Protein AF-A0A3C1DZ54-F1 (afdb_monomer_lite)

Foldseek 3Di:
DDDDQDFQLSLLVVLLVVVLVVDDDPLNVLSVVLSVLLLVLCLPPLLVQDDPVVVVVLVVQVVVPSRSSRRRRHHDLSSLQSLLVCLDPPNQDPPLVSNVSNLVSSVVSLVCCVVVVSDDCVVCVVSSVSNVVSSVVSVVVSVVVVVVVVVVD

Secondary structure (DSSP, 8-state):
-PPPPPBHHHHHHHHHHHHHHT--HHHHHHHHHHHHHHHHHHHHHGGGG--HHHHHHHHHHHHH--TTHHHHH-BHHHHHHHHHHHTSTTTS-SSHHHHHHHHHHHHHHHHHHHHTT-S-TTTTHHHHHHHHHHHHHHHHHHHHHHHHHHH--

Structure (mmCIF, N/CA/C/O backbone):
data_AF-A0A3C1DZ54-F1
#
_entry.id   AF-A0A3C1DZ54-F1
#
loop_
_atom_site.group_PDB
_atom_site.id
_atom_site.type_symbol
_atom_site.label_atom_id
_atom_site.label_alt_id
_atom_site.label_comp_id
_atom_site.label_asym_id
_atom_site.label_entity_id
_atom_site.label_seq_id
_atom_site.pdbx_PDB_ins_code
_atom_site.Cartn_x
_atom_site.Cartn_y
_atom_site.Cartn_z
_atom_site.occupancy
_atom_site.B_iso_or_equiv
_atom_site.auth_seq_id
_atom_site.auth_comp_id
_atom_site.auth_asym_id
_atom_site.auth_atom_id
_atom_site.pdbx_PDB_model_num
ATOM 1 N N . MET A 1 1 ? 19.238 -17.746 -15.118 1.00 36.00 1 MET A N 1
ATOM 2 C CA . MET A 1 1 ? 17.962 -17.243 -15.663 1.00 36.00 1 MET A CA 1
ATOM 3 C C . MET A 1 1 ? 17.281 -16.489 -14.541 1.00 36.00 1 MET A C 1
ATOM 5 O O . MET A 1 1 ? 16.887 -17.119 -13.571 1.00 36.00 1 MET A O 1
ATOM 9 N N . THR A 1 2 ? 17.273 -15.162 -14.596 1.00 47.38 2 THR A N 1
ATOM 10 C CA . THR A 1 2 ? 16.592 -14.314 -13.611 1.00 47.38 2 THR A CA 1
ATOM 11 C C . THR A 1 2 ? 15.091 -14.502 -13.797 1.00 47.38 2 THR A C 1
ATOM 13 O O . THR A 1 2 ? 14.569 -14.255 -14.883 1.00 47.38 2 THR A O 1
ATOM 16 N N . THR A 1 3 ? 14.407 -15.020 -12.781 1.00 58.00 3 THR A N 1
ATOM 17 C CA . THR A 1 3 ? 12.944 -15.096 -12.785 1.00 58.00 3 THR A CA 1
ATOM 18 C C . THR A 1 3 ? 12.404 -13.668 -12.879 1.00 58.00 3 THR A C 1
ATOM 20 O O . THR A 1 3 ? 12.853 -12.827 -12.100 1.00 58.00 3 THR A O 1
ATOM 23 N N . PRO A 1 4 ? 11.495 -13.358 -13.819 1.00 73.19 4 PRO A N 1
ATOM 24 C CA . PRO A 1 4 ? 10.919 -12.024 -13.903 1.00 73.19 4 PRO A CA 1
ATOM 25 C C . PRO A 1 4 ? 10.182 -11.713 -12.597 1.00 73.19 4 PRO A C 1
ATOM 27 O O . PRO A 1 4 ? 9.360 -12.512 -12.138 1.00 73.19 4 PRO A O 1
ATOM 30 N N . GLN A 1 5 ? 10.513 -10.576 -11.987 1.00 85.25 5 GLN A N 1
ATOM 31 C CA . GLN A 1 5 ? 9.862 -10.105 -10.770 1.00 85.25 5 GLN A CA 1
ATOM 32 C C . GLN A 1 5 ? 8.369 -9.873 -11.070 1.00 85.25 5 GLN A C 1
ATOM 34 O O . GLN A 1 5 ? 8.026 -9.423 -12.167 1.00 85.25 5 GLN A O 1
ATOM 39 N N . PRO A 1 6 ? 7.445 -10.241 -10.168 1.00 93.00 6 PRO A N 1
ATOM 40 C CA . PRO A 1 6 ? 6.030 -10.001 -10.404 1.00 93.00 6 PRO A CA 1
ATOM 41 C C . PRO A 1 6 ? 5.737 -8.500 -10.401 1.00 93.00 6 PRO A C 1
ATOM 43 O O . PRO A 1 6 ? 6.273 -7.754 -9.582 1.00 93.00 6 PRO A O 1
ATOM 46 N N . THR A 1 7 ? 4.843 -8.080 -11.293 1.00 96.56 7 THR A N 1
ATOM 47 C CA . THR A 1 7 ? 4.331 -6.711 -11.305 1.00 96.56 7 THR A CA 1
ATOM 48 C C . THR A 1 7 ? 3.475 -6.452 -10.069 1.00 96.56 7 THR A C 1
ATOM 50 O O . THR A 1 7 ? 2.914 -7.385 -9.482 1.00 96.56 7 THR A O 1
ATOM 53 N N . ILE A 1 8 ? 3.319 -5.186 -9.693 1.00 97.88 8 ILE A N 1
ATOM 54 C CA . ILE A 1 8 ? 2.494 -4.770 -8.553 1.00 97.88 8 ILE A CA 1
ATOM 55 C C . ILE A 1 8 ? 1.083 -5.344 -8.657 1.00 97.88 8 ILE A C 1
ATOM 57 O O . ILE A 1 8 ? 0.571 -5.895 -7.688 1.00 97.88 8 ILE A O 1
ATOM 61 N N . ASP A 1 9 ? 0.461 -5.311 -9.831 1.00 96.94 9 ASP A N 1
ATOM 62 C CA . ASP A 1 9 ? -0.886 -5.844 -10.019 1.00 96.94 9 ASP A CA 1
ATOM 63 C C . ASP A 1 9 ? -0.956 -7.362 -9.760 1.00 96.94 9 ASP A C 1
ATOM 65 O O . ASP A 1 9 ? -1.903 -7.851 -9.139 1.00 96.94 9 ASP A O 1
ATOM 69 N N . ARG A 1 10 ? 0.094 -8.109 -10.131 1.00 96.81 10 ARG A N 1
ATOM 70 C CA . ARG A 1 10 ? 0.221 -9.544 -9.817 1.00 96.81 10 ARG A CA 1
ATOM 71 C C . ARG A 1 10 ? 0.482 -9.823 -8.337 1.00 96.81 10 ARG A C 1
ATOM 73 O O . ARG A 1 10 ? 0.275 -10.953 -7.905 1.00 96.81 10 ARG A O 1
ATOM 80 N N . ILE A 1 11 ? 0.907 -8.826 -7.565 1.00 97.19 11 ILE A N 1
ATOM 81 C CA . ILE A 1 11 ? 1.067 -8.913 -6.109 1.00 97.19 11 ILE A CA 1
ATOM 82 C C . ILE A 1 11 ? -0.244 -8.537 -5.412 1.00 97.19 11 ILE A C 1
ATOM 84 O O . ILE A 1 11 ? -0.722 -9.281 -4.553 1.00 97.19 11 ILE A O 1
ATOM 88 N N . LEU A 1 12 ? -0.838 -7.401 -5.790 1.00 97.88 12 LEU A N 1
ATOM 89 C CA . LEU A 1 12 ? -2.002 -6.829 -5.120 1.00 97.88 12 LEU A CA 1
ATOM 90 C C . LEU A 1 12 ? -3.253 -7.681 -5.299 1.00 97.88 12 LEU A C 1
ATOM 92 O O . LEU A 1 12 ? -3.938 -7.923 -4.310 1.00 97.88 12 LEU A O 1
ATOM 96 N N . ARG A 1 13 ? -3.533 -8.180 -6.512 1.00 97.00 13 ARG A N 1
ATOM 97 C CA . ARG A 1 13 ? -4.730 -9.003 -6.767 1.00 97.00 13 ARG A CA 1
ATOM 98 C C . ARG A 1 13 ? -4.826 -10.214 -5.831 1.00 97.00 13 ARG A C 1
ATOM 100 O O . ARG A 1 13 ? -5.747 -10.245 -5.020 1.00 97.00 13 ARG A O 1
ATOM 107 N N . PRO A 1 14 ? -3.868 -11.166 -5.826 1.00 96.81 14 PRO A N 1
ATOM 108 C CA . PRO A 1 14 ? -3.971 -12.328 -4.944 1.00 96.81 14 PRO A CA 1
ATOM 109 C C . PRO A 1 14 ? -3.892 -11.955 -3.457 1.00 96.81 14 PRO A C 1
ATOM 111 O O . PRO A 1 14 ? -4.455 -12.660 -2.618 1.00 96.81 14 PRO A O 1
ATOM 114 N N . PHE A 1 15 ? -3.205 -10.862 -3.107 1.00 97.50 15 PHE A N 1
ATOM 115 C CA . PHE A 1 15 ? -3.169 -10.373 -1.733 1.00 97.50 15 PHE A CA 1
ATOM 116 C C . PHE A 1 15 ? -4.554 -9.913 -1.255 1.00 97.50 15 PHE A C 1
ATOM 118 O O . PHE A 1 15 ? -5.014 -10.372 -0.206 1.00 97.50 15 PHE A O 1
ATOM 125 N N . PHE A 1 16 ? -5.228 -9.041 -2.009 1.00 97.19 16 PHE A N 1
ATOM 126 C CA . PHE A 1 16 ? -6.548 -8.537 -1.637 1.00 97.19 16 PHE A CA 1
ATOM 127 C C . PHE A 1 16 ? -7.630 -9.603 -1.791 1.00 97.19 16 PHE A C 1
ATOM 129 O O . PHE A 1 16 ? -8.432 -9.742 -0.872 1.00 97.19 16 PHE A O 1
ATOM 136 N N . ASP A 1 17 ? -7.594 -10.442 -2.830 1.00 96.31 17 ASP A N 1
ATOM 137 C CA . ASP A 1 17 ? -8.530 -11.565 -2.995 1.00 96.31 17 ASP A CA 1
ATOM 138 C C . ASP A 1 17 ? -8.554 -12.465 -1.750 1.00 96.31 17 ASP A C 1
ATOM 140 O O . ASP A 1 17 ? -9.619 -12.778 -1.208 1.00 96.31 17 ASP A O 1
ATOM 144 N N . ALA A 1 18 ? -7.376 -12.820 -1.224 1.00 94.38 18 ALA A N 1
ATOM 145 C CA . ALA A 1 18 ? -7.265 -13.623 -0.011 1.00 94.38 18 ALA A CA 1
ATOM 146 C C . ALA A 1 18 ? -7.822 -12.898 1.230 1.00 94.38 18 ALA A C 1
ATOM 148 O O . ALA A 1 18 ? -8.503 -13.505 2.061 1.00 94.38 18 ALA A O 1
ATOM 149 N N . ARG A 1 19 ? -7.558 -11.593 1.378 1.00 92.94 19 ARG A N 1
ATOM 150 C CA . ARG A 1 19 ? -8.007 -10.798 2.539 1.00 92.94 19 ARG A CA 1
ATOM 151 C C . ARG A 1 19 ? -9.503 -10.507 2.509 1.00 92.94 19 ARG A C 1
ATOM 153 O O . ARG A 1 19 ? -10.165 -10.579 3.548 1.00 92.94 19 ARG A O 1
ATOM 160 N N . LEU A 1 20 ? -10.042 -10.211 1.336 1.00 92.69 20 LEU A N 1
ATOM 161 C CA . LEU A 1 20 ? -11.465 -9.998 1.113 1.00 92.69 20 LEU A CA 1
ATOM 162 C C . LEU A 1 20 ? -12.238 -11.309 1.258 1.00 92.69 20 LEU A C 1
ATOM 164 O O . LEU A 1 20 ? -13.295 -11.314 1.883 1.00 92.69 20 LEU A O 1
ATOM 168 N N . GLY A 1 21 ? -11.695 -12.428 0.770 1.00 90.81 21 GLY A N 1
ATOM 169 C CA . GLY A 1 21 ? -12.273 -13.759 0.972 1.00 90.81 21 GLY A CA 1
ATOM 170 C C . GLY A 1 21 ? -12.330 -14.186 2.444 1.00 90.81 21 GLY A C 1
ATOM 171 O O . GLY A 1 21 ? -13.276 -14.851 2.855 1.00 90.81 21 GLY A O 1
ATOM 172 N N . ALA A 1 22 ? -11.361 -13.756 3.258 1.00 91.38 22 ALA A N 1
ATOM 173 C CA . ALA A 1 22 ? -11.299 -14.052 4.691 1.00 91.38 22 ALA A CA 1
ATOM 174 C C . ALA A 1 22 ? -12.054 -13.046 5.589 1.00 91.38 22 ALA A C 1
ATOM 176 O O . ALA A 1 22 ? -12.010 -13.168 6.816 1.00 91.38 22 ALA A O 1
ATOM 177 N N . SER A 1 23 ? -12.715 -12.031 5.022 1.00 92.38 23 SER A N 1
ATOM 178 C CA . SER A 1 23 ? -13.421 -10.988 5.779 1.00 92.38 23 SER A CA 1
ATOM 179 C C . SER A 1 23 ? -14.879 -10.839 5.342 1.00 92.38 23 SER A C 1
ATOM 181 O O . SER A 1 23 ? -15.264 -11.185 4.229 1.00 92.38 23 SER A O 1
ATOM 183 N N . SER A 1 24 ? -15.722 -10.323 6.239 1.00 91.25 24 SER A N 1
ATOM 184 C CA . SER A 1 24 ? -17.151 -10.127 5.982 1.00 91.25 24 SER A CA 1
ATOM 185 C C . SER A 1 24 ? -17.664 -8.796 6.539 1.00 91.25 24 SER A C 1
ATOM 187 O O . SER A 1 24 ? -17.034 -8.161 7.395 1.00 91.25 24 SER A O 1
ATOM 189 N N . GLY A 1 25 ? -18.807 -8.352 6.008 1.00 94.56 25 GLY A N 1
ATOM 190 C CA . GLY A 1 25 ? -19.500 -7.136 6.431 1.00 94.56 25 GLY A CA 1
ATOM 191 C C . GLY A 1 25 ? -18.623 -5.883 6.361 1.00 94.56 25 GLY A C 1
ATOM 192 O O . GLY A 1 25 ? -17.878 -5.669 5.408 1.00 94.56 25 GLY A O 1
ATOM 193 N N . ILE A 1 26 ? -18.685 -5.061 7.410 1.00 94.12 26 ILE A N 1
ATOM 194 C CA . ILE A 1 26 ? -18.010 -3.756 7.462 1.00 94.12 26 ILE A CA 1
ATOM 195 C C . ILE A 1 26 ? -16.479 -3.888 7.348 1.00 94.12 26 ILE A C 1
ATOM 197 O O . ILE A 1 26 ? -15.826 -3.012 6.784 1.00 94.12 26 ILE A O 1
ATOM 201 N N . LYS A 1 27 ? -15.874 -4.975 7.858 1.00 93.00 27 LYS A N 1
ATOM 202 C CA . LYS A 1 27 ? -14.417 -5.176 7.735 1.00 93.00 27 LYS A CA 1
ATOM 203 C C . LYS A 1 27 ? -14.012 -5.340 6.271 1.00 93.00 27 LYS A C 1
ATOM 205 O O . LYS A 1 27 ? -13.044 -4.718 5.846 1.00 93.00 27 LYS A O 1
ATOM 210 N N . ARG A 1 28 ? -14.785 -6.123 5.514 1.00 95.62 28 ARG A N 1
ATOM 211 C CA . ARG A 1 28 ? -14.574 -6.310 4.077 1.00 95.62 28 ARG A CA 1
ATOM 212 C C . ARG A 1 28 ? -14.686 -4.982 3.329 1.00 95.62 28 ARG A C 1
ATOM 214 O O . ARG A 1 28 ? -13.762 -4.627 2.611 1.00 95.62 28 ARG A O 1
ATOM 221 N N . GLN A 1 29 ? -15.742 -4.211 3.595 1.00 96.50 29 GLN A N 1
ATOM 222 C CA . GLN A 1 29 ? -15.943 -2.899 2.972 1.00 96.50 29 GLN A CA 1
ATOM 223 C C . GLN A 1 29 ? -14.756 -1.949 3.210 1.00 96.50 29 GLN A C 1
ATOM 225 O O . GLN A 1 29 ? -14.330 -1.243 2.304 1.00 96.50 29 GLN A O 1
ATOM 230 N N . ARG A 1 30 ? -14.170 -1.945 4.417 1.00 97.25 30 ARG A N 1
ATOM 231 C CA . ARG A 1 30 ? -12.966 -1.141 4.694 1.00 97.25 30 ARG A CA 1
ATOM 232 C C . ARG A 1 30 ? -11.753 -1.608 3.898 1.00 97.25 30 ARG A C 1
ATOM 234 O O . ARG A 1 30 ? -10.980 -0.770 3.457 1.00 97.25 30 ARG A O 1
ATOM 241 N N . PHE A 1 31 ? -11.570 -2.913 3.719 1.00 97.44 31 PHE A N 1
ATOM 242 C CA . PHE A 1 31 ? -10.473 -3.436 2.904 1.00 97.44 31 PHE A CA 1
ATOM 243 C C . PHE A 1 31 ? -10.656 -3.124 1.417 1.00 97.44 31 PHE A C 1
ATOM 245 O O . PHE A 1 31 ? -9.674 -2.767 0.779 1.00 97.44 31 PHE A O 1
ATOM 252 N N . GLU A 1 32 ? -11.885 -3.163 0.898 1.00 97.75 32 GLU A N 1
ATOM 253 C CA . GLU A 1 32 ? -12.197 -2.734 -0.476 1.00 97.75 32 GLU A CA 1
ATOM 254 C C . GLU A 1 32 ? -11.871 -1.244 -0.675 1.00 97.75 32 GLU A C 1
ATOM 256 O O . GLU A 1 32 ? -11.228 -0.871 -1.654 1.00 97.75 32 GLU A O 1
ATOM 261 N N . LEU A 1 33 ? -12.229 -0.393 0.294 1.00 97.94 33 LEU A N 1
ATOM 262 C CA . LEU A 1 33 ? -11.876 1.031 0.267 1.00 97.94 33 LEU A CA 1
ATOM 263 C C . LEU A 1 33 ? -10.360 1.259 0.328 1.00 97.94 33 LEU A C 1
ATOM 265 O O . LEU A 1 33 ? -9.835 2.089 -0.408 1.00 97.94 33 LEU A O 1
ATOM 269 N N . VAL A 1 34 ? -9.646 0.523 1.186 1.00 98.31 34 VAL A N 1
ATOM 270 C CA . VAL A 1 34 ? -8.181 0.614 1.286 1.00 98.31 34 VAL A CA 1
ATOM 271 C C . VAL A 1 34 ? -7.500 0.123 0.007 1.00 98.31 34 VAL A C 1
ATOM 273 O O . VAL A 1 34 ? -6.505 0.718 -0.395 1.00 98.31 34 VAL A O 1
ATOM 276 N N . GLU A 1 35 ? -8.018 -0.923 -0.644 1.00 98.38 35 GLU A N 1
ATOM 277 C CA . GLU A 1 35 ? -7.507 -1.375 -1.943 1.00 98.38 35 GLU A CA 1
ATOM 278 C C . GLU A 1 35 ? -7.650 -0.282 -2.999 1.00 98.38 35 GLU A C 1
ATOM 280 O O . GLU A 1 35 ? -6.670 0.058 -3.663 1.00 98.38 35 GLU A O 1
ATOM 285 N N . ALA A 1 36 ? -8.856 0.275 -3.142 1.00 98.25 36 ALA A N 1
ATOM 286 C CA . ALA A 1 36 ? -9.124 1.330 -4.111 1.00 98.25 36 ALA A CA 1
ATOM 287 C C . ALA A 1 36 ? -8.202 2.537 -3.879 1.00 98.25 36 ALA A C 1
ATOM 289 O O . ALA A 1 36 ? -7.557 3.007 -4.813 1.00 98.25 36 ALA A O 1
ATOM 290 N N . LEU A 1 37 ? -8.060 2.959 -2.620 1.00 98.31 37 LEU A N 1
ATOM 291 C CA . LEU A 1 37 ? -7.197 4.071 -2.233 1.00 98.31 37 LEU A CA 1
ATOM 292 C 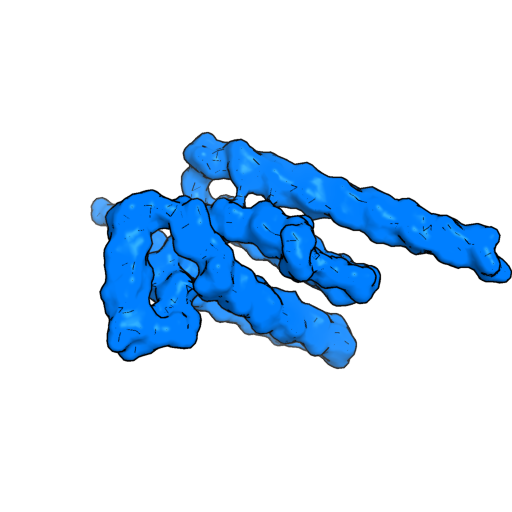C . LEU A 1 37 ? -5.711 3.789 -2.499 1.00 98.31 37 LEU A C 1
ATOM 294 O O . LEU A 1 37 ? -4.985 4.680 -2.929 1.00 98.31 37 LEU A O 1
ATOM 298 N N . LEU A 1 38 ? -5.235 2.565 -2.251 1.00 98.50 38 LEU A N 1
ATOM 299 C CA . LEU A 1 38 ? -3.849 2.199 -2.551 1.00 98.50 38 LEU A CA 1
ATOM 300 C C . LEU A 1 38 ? -3.589 2.247 -4.059 1.00 98.50 38 LEU A C 1
ATOM 302 O O . LEU A 1 38 ? -2.553 2.753 -4.480 1.00 98.50 38 LEU A O 1
ATOM 306 N N . ARG A 1 39 ? -4.523 1.745 -4.873 1.00 98.38 39 ARG A N 1
ATOM 307 C CA . ARG A 1 39 ? -4.414 1.800 -6.338 1.00 98.38 39 ARG A CA 1
ATOM 308 C C . ARG A 1 39 ? -4.417 3.240 -6.845 1.00 98.38 39 ARG A C 1
ATOM 310 O O . ARG A 1 39 ? -3.589 3.576 -7.681 1.00 98.38 39 ARG A O 1
ATOM 317 N N . GLU A 1 40 ? -5.273 4.093 -6.296 1.00 98.25 40 GLU A N 1
ATOM 318 C CA . GLU A 1 40 ? -5.282 5.524 -6.611 1.00 98.25 40 GLU A CA 1
ATOM 319 C C . GLU A 1 40 ? -3.952 6.199 -6.234 1.00 98.25 40 GLU A C 1
ATOM 321 O O . GLU A 1 40 ? -3.360 6.901 -7.052 1.00 98.25 40 GLU A O 1
ATOM 326 N N . CYS A 1 41 ? -3.427 5.914 -5.038 1.00 98.44 41 CYS A N 1
ATOM 327 C CA . CYS A 1 41 ? -2.130 6.418 -4.586 1.00 98.44 41 CYS A CA 1
ATOM 328 C C . CYS A 1 41 ? -0.982 5.978 -5.505 1.00 98.44 41 CYS A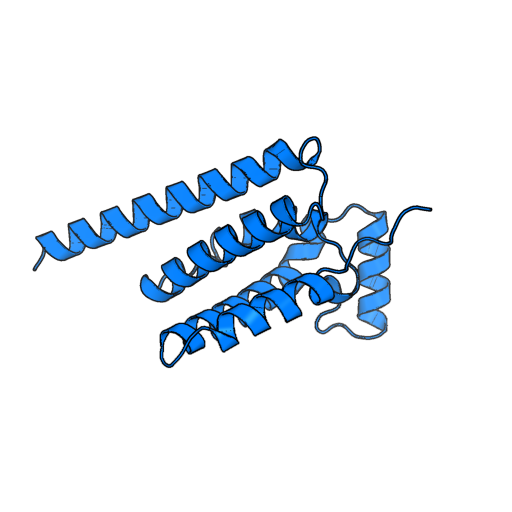 C 1
ATOM 330 O O . CYS A 1 41 ? -0.082 6.769 -5.779 1.00 98.44 41 CYS A O 1
ATOM 332 N N . LEU A 1 42 ? -0.998 4.732 -5.984 1.00 98.19 42 LEU A N 1
ATOM 333 C CA . LEU A 1 42 ? 0.016 4.215 -6.905 1.00 98.19 42 LEU A CA 1
ATOM 334 C C . LEU A 1 42 ? 0.009 4.973 -8.233 1.00 98.19 42 LEU A C 1
ATOM 336 O O . LEU A 1 42 ? 1.068 5.364 -8.714 1.00 98.19 42 LEU A O 1
ATOM 340 N N . GLU A 1 43 ? -1.167 5.227 -8.803 1.00 97.56 43 GLU A N 1
ATOM 341 C CA . GLU A 1 43 ? -1.263 5.951 -10.074 1.00 97.56 43 GLU A CA 1
ATOM 342 C C . GLU A 1 43 ? -0.918 7.441 -9.933 1.00 97.56 43 GLU A C 1
ATOM 344 O O . GLU A 1 43 ? -0.321 8.019 -10.846 1.00 97.56 43 GLU A O 1
ATOM 349 N N . ALA A 1 44 ? -1.256 8.054 -8.795 1.00 97.38 44 ALA A N 1
ATOM 350 C CA . ALA A 1 44 ? -1.022 9.473 -8.537 1.00 97.38 44 ALA A CA 1
ATOM 351 C C . ALA A 1 44 ? 0.422 9.791 -8.111 1.00 97.38 44 ALA A C 1
ATOM 353 O O . ALA A 1 44 ? 0.992 10.786 -8.553 1.00 97.38 44 ALA A O 1
ATOM 354 N N . GLU A 1 45 ? 1.021 8.964 -7.251 1.00 97.50 45 GLU A N 1
ATOM 355 C CA . GLU A 1 45 ? 2.309 9.258 -6.604 1.00 97.50 45 GLU A CA 1
ATOM 356 C C . GLU A 1 45 ? 3.444 8.347 -7.067 1.00 97.50 45 GLU A C 1
ATOM 358 O O . GLU A 1 45 ? 4.613 8.673 -6.853 1.00 97.50 45 GLU A O 1
ATOM 363 N N . GLY A 1 46 ? 3.128 7.213 -7.696 1.00 95.31 46 GLY A N 1
ATOM 364 C CA . GLY A 1 46 ? 4.109 6.183 -8.018 1.00 95.31 46 GLY A CA 1
ATOM 365 C C . GLY A 1 46 ? 5.255 6.687 -8.893 1.00 95.31 46 GLY A C 1
ATOM 366 O O . GLY A 1 46 ? 6.409 6.347 -8.661 1.00 95.31 46 GLY A O 1
ATOM 367 N N . GLU A 1 47 ? 4.986 7.584 -9.843 1.00 96.69 47 GLU A N 1
ATOM 368 C CA . GLU A 1 47 ? 6.020 8.152 -10.720 1.00 96.69 47 GLU A CA 1
ATOM 369 C C . GLU A 1 47 ? 7.153 8.860 -9.946 1.00 96.69 47 GLU A C 1
ATOM 371 O O . GLU A 1 47 ? 8.299 8.895 -10.400 1.00 96.69 47 GLU A O 1
ATOM 376 N N . ARG A 1 48 ? 6.867 9.379 -8.741 1.00 95.50 48 ARG A N 1
ATOM 377 C CA . ARG A 1 48 ? 7.838 10.109 -7.909 1.00 95.50 48 ARG A CA 1
ATOM 378 C C . ARG A 1 48 ? 8.972 9.228 -7.403 1.00 95.50 48 ARG A C 1
ATOM 380 O O . ARG A 1 48 ? 10.045 9.758 -7.120 1.00 95.50 48 ARG A O 1
ATOM 387 N N . VAL A 1 49 ? 8.733 7.924 -7.269 1.00 94.38 49 VAL A N 1
ATOM 388 C CA . VAL A 1 49 ? 9.732 6.972 -6.764 1.00 94.38 49 VAL A CA 1
ATOM 389 C C . VAL A 1 49 ? 10.534 6.312 -7.884 1.00 94.38 49 VAL A C 1
ATOM 391 O O . VAL A 1 49 ? 11.543 5.672 -7.609 1.00 94.38 49 VAL A O 1
ATOM 394 N N . LEU A 1 50 ? 10.126 6.508 -9.141 1.00 95.62 50 LEU A N 1
ATOM 395 C CA . LEU A 1 50 ? 10.771 5.898 -10.295 1.00 95.62 50 LEU A CA 1
ATOM 396 C C . LEU A 1 50 ? 12.042 6.635 -10.708 1.00 95.62 50 LEU A C 1
ATOM 398 O O . LEU A 1 50 ? 12.101 7.873 -10.704 1.00 95.62 50 LEU A O 1
ATOM 402 N N . VAL A 1 51 ? 13.015 5.855 -11.174 1.00 94.19 51 VAL A N 1
ATOM 403 C CA . VAL A 1 51 ? 14.164 6.347 -11.940 1.00 94.19 51 VAL A CA 1
ATOM 404 C C . VAL A 1 51 ? 13.753 6.690 -13.376 1.00 94.19 51 VAL A C 1
ATOM 406 O O . VAL A 1 51 ? 12.737 6.213 -13.879 1.00 94.19 51 VAL A O 1
ATOM 409 N N . ASP A 1 52 ? 14.563 7.491 -14.073 1.00 94.94 52 ASP A N 1
ATOM 410 C CA . ASP A 1 52 ? 14.230 8.023 -15.407 1.00 94.94 52 ASP A CA 1
ATOM 411 C C . ASP A 1 52 ? 13.845 6.946 -16.426 1.00 94.94 52 ASP A C 1
ATOM 413 O O . ASP A 1 52 ? 12.921 7.130 -17.218 1.00 94.94 52 ASP A O 1
ATOM 417 N N . ARG A 1 53 ? 14.525 5.794 -16.387 1.00 94.38 53 ARG A N 1
ATOM 418 C CA . ARG A 1 53 ? 14.222 4.669 -17.274 1.00 94.38 53 ARG A CA 1
ATOM 419 C C . ARG A 1 53 ? 12.790 4.163 -17.083 1.00 94.38 53 ARG A C 1
ATOM 421 O O . ARG A 1 53 ? 12.095 3.944 -18.071 1.00 94.38 53 ARG A O 1
ATOM 428 N N . ASP A 1 54 ? 12.354 3.999 -15.841 1.00 95.56 54 ASP A N 1
ATOM 429 C CA . ASP A 1 54 ? 11.041 3.432 -15.531 1.00 95.56 54 ASP A CA 1
ATOM 430 C C . ASP A 1 54 ? 9.923 4.455 -15.746 1.00 95.56 54 ASP A C 1
ATOM 432 O O . ASP A 1 54 ? 8.818 4.088 -16.140 1.00 95.56 54 ASP A O 1
ATOM 436 N N . ARG A 1 55 ? 10.227 5.756 -15.629 1.00 96.56 55 ARG A N 1
ATOM 437 C CA . ARG A 1 55 ? 9.306 6.832 -16.036 1.00 96.56 55 ARG A CA 1
ATOM 438 C C . ARG A 1 55 ? 8.988 6.792 -17.525 1.00 96.56 55 ARG A C 1
ATOM 440 O O . ARG A 1 55 ? 7.840 7.001 -17.900 1.00 96.56 55 ARG A O 1
ATOM 447 N N . ILE A 1 56 ? 9.977 6.494 -18.371 1.00 96.19 56 ILE A N 1
ATOM 448 C CA . ILE A 1 56 ? 9.751 6.330 -19.816 1.00 96.19 56 ILE A CA 1
ATOM 449 C C . ILE A 1 56 ? 8.821 5.140 -20.067 1.00 96.19 56 ILE A C 1
ATOM 451 O O . ILE A 1 56 ? 7.860 5.272 -20.819 1.00 96.19 56 ILE A O 1
ATOM 455 N N . VAL A 1 57 ? 9.066 4.005 -19.402 1.00 96.06 57 VAL A N 1
ATOM 456 C CA . VAL A 1 57 ? 8.200 2.818 -19.507 1.00 96.06 57 VAL A CA 1
ATOM 457 C C . VAL A 1 57 ? 6.768 3.148 -19.083 1.00 96.06 57 VAL A C 1
ATOM 459 O O . VAL A 1 57 ? 5.831 2.827 -19.812 1.00 96.06 57 VAL A O 1
ATOM 462 N N . LEU A 1 58 ? 6.592 3.832 -17.949 1.00 96.88 58 LEU A N 1
ATOM 463 C CA . LEU A 1 58 ? 5.281 4.252 -17.459 1.00 96.88 58 LEU A CA 1
ATOM 464 C C . LEU A 1 58 ? 4.578 5.210 -18.429 1.00 96.88 58 LEU A C 1
ATOM 466 O O . LEU A 1 58 ? 3.384 5.059 -18.683 1.00 96.88 58 LEU A O 1
ATOM 470 N N . ALA A 1 59 ? 5.301 6.190 -18.976 1.00 96.25 59 ALA A N 1
ATOM 471 C CA . ALA A 1 59 ? 4.754 7.130 -19.949 1.00 96.25 59 ALA A CA 1
ATOM 472 C C . ALA A 1 59 ? 4.256 6.398 -21.201 1.00 96.25 59 ALA A C 1
ATOM 474 O O . ALA A 1 59 ? 3.129 6.629 -21.628 1.00 96.25 59 ALA A O 1
ATOM 475 N N . THR A 1 60 ? 5.047 5.457 -21.727 1.00 95.81 60 THR A N 1
ATOM 476 C CA . THR A 1 60 ? 4.639 4.610 -22.853 1.00 95.81 60 THR A CA 1
ATOM 477 C C . THR A 1 60 ? 3.410 3.768 -22.515 1.00 95.81 60 THR A C 1
ATOM 479 O O . THR A 1 60 ? 2.465 3.740 -23.293 1.00 95.81 60 THR A O 1
ATOM 482 N N . GLU A 1 61 ? 3.364 3.113 -21.354 1.00 96.25 61 GLU A N 1
ATOM 483 C CA . GLU A 1 61 ? 2.191 2.322 -20.952 1.00 96.25 61 GLU A CA 1
ATOM 484 C C . GLU A 1 61 ? 0.919 3.178 -20.868 1.00 96.25 61 GLU A C 1
ATOM 486 O O . GLU A 1 61 ? -0.146 2.755 -21.322 1.00 96.25 61 GLU A O 1
ATOM 491 N N . ARG A 1 62 ? 1.021 4.405 -20.344 1.00 96.75 62 ARG A N 1
ATOM 492 C CA . ARG A 1 62 ? -0.112 5.337 -20.254 1.00 96.75 62 ARG A CA 1
ATOM 493 C C . ARG A 1 62 ? -0.664 5.738 -21.625 1.00 96.75 62 ARG A C 1
ATOM 495 O O . ARG A 1 62 ? -1.863 5.996 -21.715 1.00 96.75 62 ARG A O 1
ATOM 502 N N . GLU A 1 63 ? 0.157 5.744 -22.678 1.00 96.00 63 GLU A N 1
ATOM 503 C CA . GLU A 1 63 ? -0.313 5.959 -24.058 1.00 96.00 63 GLU A CA 1
ATOM 504 C C . GLU A 1 63 ? -1.200 4.806 -24.556 1.00 96.00 63 GLU A C 1
ATOM 506 O O . GLU A 1 63 ? -2.143 5.041 -25.312 1.00 96.00 63 GLU A O 1
ATOM 511 N N . PHE A 1 64 ? -0.945 3.571 -24.109 1.00 92.94 64 PHE A N 1
ATOM 512 C CA . PHE A 1 64 ? -1.773 2.403 -24.436 1.00 92.94 64 PHE A CA 1
ATOM 513 C C . PHE A 1 64 ? -2.993 2.255 -23.515 1.00 92.94 64 PHE A C 1
ATOM 515 O O . PHE A 1 64 ? -4.014 1.704 -23.931 1.00 92.94 64 PHE A O 1
ATOM 522 N N . GLY A 1 65 ? -2.912 2.754 -22.280 1.00 93.06 65 GLY A N 1
ATOM 523 C CA . GLY A 1 65 ? -4.033 2.815 -21.346 1.00 93.06 65 GLY A CA 1
ATOM 524 C C . GLY A 1 65 ? -3.616 3.328 -19.970 1.00 93.06 65 GLY A C 1
ATOM 525 O O . GLY A 1 65 ? -2.880 2.656 -19.250 1.00 93.06 65 GLY A O 1
ATOM 526 N N . ALA A 1 66 ? -4.130 4.497 -19.584 1.00 90.31 66 ALA A N 1
ATOM 527 C CA . ALA A 1 66 ? -3.718 5.190 -18.363 1.00 90.31 66 ALA A CA 1
ATOM 528 C C . ALA A 1 66 ? -4.154 4.492 -17.062 1.00 90.31 66 ALA A C 1
ATOM 530 O O . ALA A 1 66 ? -3.393 4.469 -16.097 1.00 90.31 66 ALA A O 1
ATOM 531 N N . ASP A 1 67 ? -5.351 3.906 -17.029 1.00 93.00 67 ASP A N 1
ATOM 532 C CA . ASP A 1 67 ? -5.912 3.345 -15.798 1.00 93.00 67 ASP A CA 1
ATOM 533 C C . ASP A 1 67 ? -5.115 2.129 -15.334 1.00 93.00 67 ASP A C 1
ATOM 535 O O . ASP A 1 67 ? -5.065 1.123 -16.038 1.00 93.00 67 ASP A O 1
ATOM 539 N N . GLY A 1 68 ? -4.518 2.184 -14.142 1.00 93.81 68 GLY A N 1
ATOM 540 C CA . GLY A 1 68 ? -3.744 1.068 -13.590 1.00 93.81 68 GLY A CA 1
ATOM 541 C C . GLY A 1 68 ? -2.383 0.850 -14.265 1.00 93.81 68 GLY A C 1
ATOM 542 O O . GLY A 1 68 ? -1.825 -0.244 -14.138 1.00 93.81 68 GLY A O 1
ATOM 543 N N . ALA A 1 69 ? -1.890 1.825 -15.038 1.00 96.88 69 ALA A N 1
ATOM 544 C CA . ALA A 1 69 ? -0.636 1.716 -15.777 1.00 96.88 69 ALA A CA 1
ATOM 545 C C . ALA A 1 69 ? 0.537 1.418 -14.839 1.00 96.88 69 ALA A C 1
ATOM 547 O O . ALA A 1 69 ? 1.271 0.458 -15.076 1.00 96.88 69 ALA A O 1
ATOM 548 N N . PHE A 1 70 ? 0.651 2.156 -13.728 1.00 97.75 70 PHE A N 1
ATOM 549 C CA . PHE A 1 70 ? 1.727 1.957 -12.758 1.00 97.75 70 PHE A CA 1
ATOM 550 C C . PHE A 1 70 ? 1.731 0.526 -12.225 1.00 97.75 70 PHE A C 1
ATOM 552 O O . PHE A 1 70 ? 2.753 -0.162 -12.267 1.00 97.75 70 PHE A O 1
ATOM 559 N N . ALA A 1 71 ? 0.570 0.035 -11.784 1.00 97.19 71 ALA A N 1
ATOM 560 C CA . ALA A 1 71 ? 0.473 -1.301 -11.210 1.00 97.19 71 ALA A CA 1
ATOM 561 C C . ALA A 1 71 ? 0.789 -2.423 -12.222 1.00 97.19 71 ALA A C 1
ATOM 563 O O . ALA A 1 71 ? 1.274 -3.491 -11.833 1.00 97.19 71 ALA A O 1
ATOM 564 N N . ARG A 1 72 ? 0.515 -2.213 -13.516 1.00 96.06 72 ARG A N 1
ATOM 565 C CA . ARG A 1 72 ? 0.793 -3.206 -14.564 1.00 96.06 72 ARG A CA 1
ATOM 566 C C . ARG A 1 72 ? 2.264 -3.294 -14.950 1.00 96.06 72 ARG A C 1
ATOM 568 O O . ARG A 1 72 ? 2.671 -4.367 -15.390 1.00 96.06 72 ARG A O 1
ATOM 575 N N . THR A 1 73 ? 3.035 -2.221 -14.797 1.00 95.69 73 THR A N 1
ATOM 576 C CA . THR A 1 73 ? 4.418 -2.151 -15.298 1.00 95.69 73 THR A CA 1
ATOM 577 C C . THR A 1 73 ? 5.483 -2.192 -14.216 1.00 95.69 73 THR A C 1
ATOM 579 O O . THR A 1 73 ? 6.581 -2.671 -14.482 1.00 95.69 73 THR A O 1
ATOM 582 N N . MET A 1 74 ? 5.179 -1.674 -13.027 1.00 97.31 74 MET A N 1
ATOM 583 C CA . MET A 1 74 ? 6.138 -1.542 -11.927 1.00 97.31 74 MET A CA 1
ATOM 584 C C . MET A 1 74 ? 6.146 -2.788 -11.037 1.00 97.31 74 MET A C 1
ATOM 586 O O . MET A 1 74 ? 5.247 -3.636 -11.132 1.00 97.31 74 MET A O 1
ATOM 590 N N . HIS A 1 75 ? 7.160 -2.918 -10.181 1.00 96.19 75 HIS A N 1
ATOM 591 C CA . HIS A 1 75 ? 7.470 -4.146 -9.444 1.00 96.19 75 HIS A CA 1
ATOM 592 C C . HIS A 1 75 ? 7.429 -3.956 -7.916 1.00 96.19 75 HIS A C 1
ATOM 594 O O . HIS A 1 75 ? 6.940 -2.958 -7.384 1.00 96.19 75 HIS A O 1
ATOM 600 N N . ALA A 1 76 ? 7.819 -4.996 -7.174 1.00 95.62 76 ALA A N 1
ATOM 601 C CA . ALA A 1 76 ? 7.633 -5.054 -5.724 1.00 95.62 76 ALA A CA 1
ATOM 602 C C . ALA A 1 76 ? 8.471 -4.017 -4.959 1.00 95.62 76 ALA A C 1
ATOM 604 O O . ALA A 1 76 ? 8.041 -3.533 -3.918 1.00 95.62 76 ALA A O 1
ATOM 605 N N . ASP A 1 77 ? 9.657 -3.697 -5.459 1.00 94.81 77 ASP A N 1
ATOM 606 C CA . ASP A 1 77 ? 10.539 -2.649 -4.954 1.00 94.81 77 ASP A CA 1
ATOM 607 C C . ASP A 1 77 ? 9.899 -1.266 -5.084 1.00 94.81 77 ASP A C 1
ATOM 609 O O . ASP A 1 77 ? 9.809 -0.553 -4.083 1.00 94.81 77 ASP A O 1
ATOM 613 N N . ASP A 1 78 ? 9.339 -0.937 -6.250 1.00 96.38 78 ASP A N 1
ATOM 614 C CA . ASP A 1 78 ? 8.599 0.314 -6.460 1.00 96.38 78 ASP A CA 1
ATOM 615 C C . ASP A 1 78 ? 7.439 0.451 -5.462 1.00 96.38 78 ASP A C 1
ATOM 617 O O . ASP A 1 78 ? 7.246 1.495 -4.835 1.00 96.38 78 ASP A O 1
ATOM 621 N N . LEU A 1 79 ? 6.691 -0.637 -5.242 1.00 97.06 79 LEU A N 1
ATOM 622 C CA . LEU A 1 79 ? 5.610 -0.673 -4.256 1.00 97.06 79 LEU A CA 1
ATOM 623 C C . LEU A 1 79 ? 6.115 -0.380 -2.839 1.00 97.06 79 LEU A C 1
ATOM 625 O O . LEU A 1 79 ? 5.470 0.372 -2.111 1.00 97.06 79 LEU A O 1
ATOM 629 N N . ILE A 1 80 ? 7.267 -0.928 -2.446 1.00 97.25 80 ILE A N 1
ATOM 630 C CA . ILE A 1 80 ? 7.868 -0.669 -1.131 1.00 97.25 80 ILE A CA 1
ATOM 631 C C . ILE A 1 80 ? 8.234 0.811 -0.969 1.00 97.25 80 ILE A C 1
ATOM 633 O O . ILE A 1 80 ? 8.055 1.348 0.122 1.00 97.25 80 ILE A O 1
ATOM 637 N N . TYR A 1 81 ? 8.656 1.499 -2.030 1.00 96.56 81 TYR A N 1
ATOM 638 C CA . TYR A 1 81 ? 8.893 2.945 -1.981 1.00 96.56 81 TYR A CA 1
ATOM 639 C C . TYR A 1 81 ? 7.607 3.785 -1.937 1.00 96.56 81 TYR A C 1
ATOM 641 O O . TYR A 1 81 ? 7.615 4.875 -1.364 1.00 96.56 81 TYR A O 1
ATOM 649 N N . VAL A 1 82 ? 6.488 3.295 -2.481 1.00 97.62 82 VAL A N 1
ATOM 650 C CA . VAL A 1 82 ? 5.198 4.011 -2.432 1.00 97.62 82 VAL A CA 1
ATOM 651 C C . VAL A 1 82 ? 4.476 3.840 -1.090 1.00 97.62 82 VAL A C 1
ATOM 653 O O . VAL A 1 82 ? 3.796 4.765 -0.643 1.00 97.62 82 VAL A O 1
ATOM 656 N N . ILE A 1 83 ? 4.620 2.703 -0.396 1.00 97.88 83 ILE A N 1
ATOM 657 C CA . ILE A 1 83 ? 3.920 2.457 0.884 1.00 97.88 83 ILE A CA 1
ATOM 658 C C . ILE A 1 83 ? 4.159 3.571 1.930 1.00 97.88 83 ILE A C 1
ATOM 660 O O . ILE A 1 83 ? 3.185 3.985 2.561 1.00 97.88 83 ILE A O 1
ATOM 664 N N . PRO A 1 84 ? 5.378 4.112 2.135 1.00 97.06 84 PRO A N 1
ATOM 665 C CA . PRO A 1 84 ? 5.585 5.267 3.008 1.00 97.06 84 PRO A CA 1
ATOM 666 C C . PRO A 1 84 ? 4.731 6.485 2.639 1.00 97.06 84 PRO A C 1
ATOM 668 O O . PRO A 1 84 ? 4.162 7.109 3.533 1.00 97.06 84 PRO A O 1
ATOM 671 N N . ILE A 1 85 ? 4.586 6.790 1.345 1.00 97.38 85 ILE A N 1
ATOM 672 C CA . ILE A 1 85 ? 3.752 7.898 0.848 1.00 97.38 85 ILE A CA 1
ATOM 673 C C . ILE A 1 85 ? 2.280 7.630 1.177 1.00 97.38 85 ILE A C 1
ATOM 675 O O . ILE A 1 85 ? 1.588 8.494 1.715 1.00 97.38 85 ILE A O 1
ATOM 679 N N . PHE A 1 86 ? 1.822 6.399 0.942 1.00 98.25 86 PHE A N 1
ATOM 680 C CA . PHE A 1 86 ? 0.462 5.963 1.259 1.00 98.25 86 PHE A CA 1
ATOM 681 C C . PHE A 1 86 ? 0.124 6.067 2.757 1.00 98.25 86 PHE A C 1
ATOM 683 O O . PHE A 1 86 ? -1.034 6.246 3.135 1.00 98.25 86 PHE A O 1
ATOM 690 N N . LEU A 1 87 ? 1.131 5.969 3.627 1.00 97.62 87 LEU A N 1
ATOM 691 C CA . LEU A 1 87 ? 1.002 6.075 5.081 1.00 97.62 87 LEU A CA 1
ATOM 692 C C . LEU A 1 87 ? 1.098 7.517 5.609 1.00 97.62 87 LEU A C 1
ATOM 694 O O . LEU A 1 87 ? 1.124 7.723 6.826 1.00 97.62 87 LEU A O 1
ATOM 698 N N . GLN A 1 88 ? 1.136 8.516 4.727 1.00 95.69 88 GLN A N 1
ATOM 699 C CA . GLN A 1 88 ? 1.233 9.936 5.064 1.00 95.69 88 GLN A CA 1
ATOM 700 C C . GLN A 1 88 ? 0.031 10.722 4.524 1.00 95.69 88 GLN A C 1
ATOM 702 O O . GLN A 1 88 ? -0.725 10.248 3.682 1.00 95.69 88 GLN A O 1
ATOM 707 N N . GLN A 1 89 ? -0.178 11.940 5.030 1.00 94.19 89 GLN A N 1
ATOM 708 C CA . GLN A 1 89 ? -1.173 12.851 4.453 1.00 94.19 89 GLN A CA 1
ATOM 709 C C . GLN A 1 89 ? -0.752 13.253 3.026 1.00 94.19 89 GLN A C 1
ATOM 711 O O . GLN A 1 89 ? 0.441 13.476 2.809 1.00 94.19 89 GLN A O 1
ATOM 716 N N . PRO A 1 90 ? -1.689 13.384 2.068 1.00 95.50 90 PRO A N 1
ATOM 717 C CA . PRO A 1 90 ? -3.151 13.336 2.234 1.00 95.50 90 PRO A CA 1
ATOM 718 C C . PRO A 1 90 ? -3.775 11.926 2.159 1.00 95.50 90 PRO A C 1
ATOM 720 O O . PRO A 1 90 ? -4.976 11.783 2.364 1.00 95.50 90 PRO A O 1
ATOM 723 N N . TRP A 1 91 ? -2.988 10.885 1.876 1.00 97.75 91 TRP A N 1
ATOM 724 C CA . TRP A 1 91 ? -3.478 9.517 1.646 1.00 97.75 91 TRP A CA 1
ATOM 725 C C . TRP A 1 91 ? -3.920 8.795 2.922 1.00 97.75 91 TRP A C 1
ATOM 727 O O . TRP A 1 91 ? -4.820 7.953 2.904 1.00 97.75 91 TRP A O 1
ATOM 737 N N . LEU A 1 92 ? -3.301 9.118 4.055 1.00 97.06 92 LEU A N 1
ATOM 738 C CA . LEU A 1 92 ? -3.633 8.527 5.343 1.00 97.06 92 LEU A CA 1
ATOM 739 C C . LEU A 1 92 ? -5.036 8.955 5.797 1.00 97.06 92 LEU A C 1
ATOM 741 O O . LEU A 1 92 ? -5.301 10.133 6.041 1.00 97.06 92 LEU A O 1
ATOM 745 N N . GLN A 1 93 ? -5.923 7.980 5.979 1.00 96.69 93 GLN A N 1
ATOM 746 C CA . GLN A 1 93 ? -7.326 8.234 6.296 1.00 96.69 93 GLN A CA 1
ATOM 747 C C . GLN A 1 93 ? -7.512 8.859 7.684 1.00 96.69 93 GLN A C 1
ATOM 749 O O . GLN A 1 93 ? -6.871 8.454 8.652 1.00 96.69 93 GLN A O 1
ATOM 754 N N . ALA A 1 94 ? -8.425 9.830 7.788 1.00 93.50 94 ALA A N 1
ATOM 755 C CA . ALA A 1 94 ? -8.752 10.503 9.049 1.00 93.50 94 ALA A CA 1
ATOM 756 C C . ALA A 1 94 ? -9.789 9.738 9.895 1.00 93.50 94 ALA A C 1
ATOM 758 O O . ALA A 1 94 ? -9.856 9.908 11.112 1.00 93.50 94 ALA A O 1
ATOM 759 N N . GLU A 1 95 ? -10.621 8.894 9.269 1.00 94.56 95 GLU A N 1
ATOM 760 C CA . GLU A 1 95 ? -11.592 8.065 9.990 1.00 94.56 95 GLU A CA 1
ATOM 761 C C . GLU A 1 95 ? -10.857 6.935 10.738 1.00 94.56 95 GLU A C 1
ATOM 763 O O . GLU A 1 95 ? -10.197 6.119 10.092 1.00 94.56 95 GLU A O 1
ATOM 768 N N . PRO A 1 96 ? -10.955 6.830 12.080 1.00 94.31 96 PRO A N 1
ATOM 769 C CA . PRO A 1 96 ? -10.073 5.956 12.855 1.00 94.31 96 PRO A CA 1
ATOM 770 C C . PRO A 1 96 ? -10.144 4.461 12.526 1.00 94.31 96 PRO A C 1
ATOM 772 O O . PRO A 1 96 ? -9.161 3.744 12.722 1.00 94.31 96 PRO A O 1
ATOM 775 N N . LEU A 1 97 ? -11.299 3.932 12.115 1.00 94.62 97 LEU A N 1
ATOM 776 C CA . LEU A 1 97 ? -11.443 2.510 11.796 1.00 94.62 97 LEU A CA 1
ATOM 777 C C . LEU A 1 97 ? -10.888 2.187 10.406 1.00 94.62 97 LEU A C 1
ATOM 779 O O . LEU A 1 97 ? -10.239 1.153 10.246 1.00 94.62 97 LEU A O 1
ATOM 783 N N . LEU A 1 98 ? -11.091 3.067 9.431 1.00 96.56 98 LEU A N 1
ATOM 784 C CA . LEU A 1 98 ? -10.503 2.971 8.102 1.00 96.56 98 LEU A CA 1
ATOM 785 C C . LEU A 1 98 ? -8.990 3.196 8.153 1.00 96.56 98 LEU A C 1
ATOM 787 O O . LEU A 1 98 ? -8.252 2.409 7.570 1.00 96.56 98 LEU A O 1
ATOM 791 N N . GLN A 1 99 ? -8.512 4.165 8.940 1.00 97.56 99 GLN A N 1
ATOM 792 C CA . GLN A 1 99 ? -7.083 4.363 9.186 1.00 97.56 99 GLN A CA 1
ATOM 793 C C . GLN A 1 99 ? -6.447 3.099 9.775 1.00 97.56 99 GLN A C 1
ATOM 795 O O . GLN A 1 99 ? -5.410 2.648 9.304 1.00 97.56 99 GLN A O 1
ATOM 800 N N . ARG A 1 100 ? -7.088 2.451 10.760 1.00 97.00 100 ARG A N 1
ATOM 801 C CA . ARG A 1 100 ? -6.604 1.164 11.295 1.00 97.00 100 ARG A CA 1
ATOM 802 C C . ARG A 1 100 ? -6.523 0.078 10.225 1.00 97.00 100 ARG A C 1
ATOM 804 O O . ARG A 1 100 ? -5.516 -0.623 10.183 1.00 97.00 100 ARG A O 1
ATOM 811 N N . ALA A 1 101 ? -7.549 -0.049 9.384 1.00 97.31 101 ALA A N 1
ATOM 812 C CA . ALA A 1 101 ? -7.551 -1.010 8.283 1.00 97.31 101 ALA A CA 1
ATOM 813 C C . ALA A 1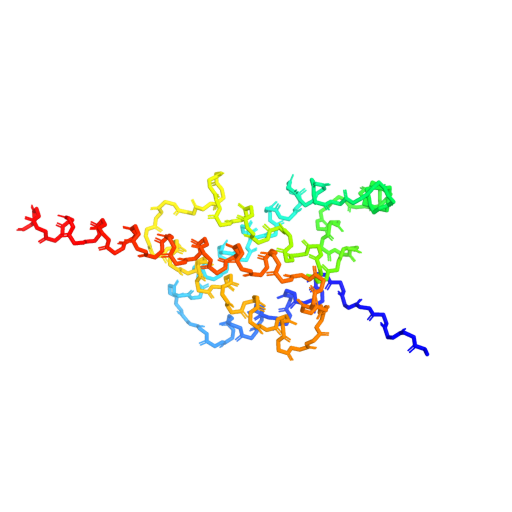 101 ? -6.422 -0.720 7.279 1.00 97.31 101 ALA A C 1
ATOM 815 O O . ALA A 1 101 ? -5.745 -1.645 6.842 1.00 97.31 101 ALA A O 1
ATOM 816 N N . GLN A 1 102 ? -6.164 0.554 6.978 1.00 98.31 102 GLN A N 1
ATOM 817 C CA . GLN A 1 102 ? -5.069 0.992 6.113 1.00 98.31 102 GLN A CA 1
ATOM 818 C C . GLN A 1 102 ? -3.699 0.582 6.674 1.00 98.31 102 GLN A C 1
ATOM 820 O O . GLN A 1 102 ? -2.896 -0.017 5.961 1.00 98.31 102 GLN A O 1
ATOM 825 N N . LEU A 1 103 ? -3.453 0.834 7.965 1.00 98.31 103 LEU A N 1
ATOM 826 C CA . LEU A 1 103 ? -2.208 0.438 8.637 1.00 98.31 103 LEU A CA 1
ATOM 827 C C . LEU A 1 103 ? -2.034 -1.090 8.691 1.00 98.31 103 LEU A C 1
ATOM 829 O O . LEU A 1 103 ? -0.927 -1.589 8.512 1.00 98.31 103 LEU A O 1
ATOM 833 N N . GLU A 1 104 ? -3.116 -1.831 8.953 1.00 97.44 104 GLU A N 1
ATOM 834 C CA . GLU A 1 104 ? -3.134 -3.303 8.975 1.00 97.44 104 GLU A CA 1
ATOM 835 C C . GLU A 1 104 ? -2.791 -3.878 7.590 1.00 97.44 104 GLU A C 1
ATOM 837 O O . GLU A 1 104 ? -1.930 -4.750 7.476 1.00 97.44 104 GLU A O 1
ATOM 842 N N . ILE A 1 105 ? -3.394 -3.340 6.527 1.00 98.19 105 ILE A N 1
ATOM 843 C CA . ILE A 1 105 ? -3.108 -3.740 5.145 1.00 98.19 105 ILE A CA 1
ATOM 844 C C . ILE A 1 105 ? -1.662 -3.424 4.753 1.00 98.19 105 ILE A C 1
ATOM 846 O O . ILE A 1 105 ? -0.992 -4.304 4.216 1.00 98.19 105 ILE A O 1
ATOM 850 N N . ALA A 1 106 ? -1.158 -2.224 5.053 1.00 98.25 106 ALA A N 1
ATOM 851 C CA . ALA A 1 106 ? 0.219 -1.845 4.735 1.00 98.25 106 ALA A CA 1
ATOM 852 C C . ALA A 1 106 ? 1.246 -2.748 5.440 1.00 98.25 106 ALA A C 1
ATOM 854 O O . ALA A 1 106 ? 2.206 -3.203 4.815 1.00 98.25 106 ALA A O 1
ATOM 855 N N . GLU A 1 107 ? 1.021 -3.064 6.721 1.00 98.12 107 GLU A N 1
ATOM 856 C CA . GLU A 1 107 ? 1.869 -3.987 7.483 1.00 98.12 107 GLU A CA 1
ATOM 857 C C . GLU A 1 107 ? 1.878 -5.383 6.851 1.00 98.12 107 GLU A C 1
ATOM 859 O O . GLU A 1 107 ? 2.938 -5.960 6.609 1.00 98.12 107 GLU A O 1
ATOM 864 N N . TRP A 1 108 ? 0.697 -5.924 6.549 1.00 97.81 108 TRP A N 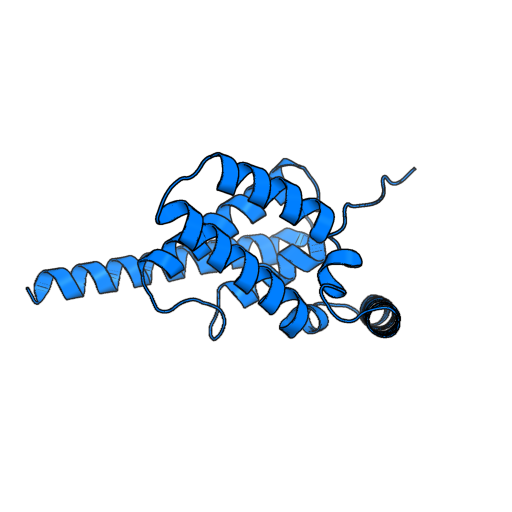1
ATOM 865 C CA . TRP A 1 108 ? 0.566 -7.263 5.985 1.00 97.81 108 TRP A CA 1
ATOM 866 C C . TRP A 1 108 ? 1.106 -7.384 4.567 1.00 97.81 108 TRP A C 1
ATOM 868 O O . TRP A 1 108 ? 1.683 -8.418 4.232 1.00 97.81 108 TRP A O 1
ATOM 878 N N . LEU A 1 109 ? 0.904 -6.363 3.738 1.00 97.94 109 LEU A N 1
ATOM 879 C CA . LEU A 1 109 ? 1.418 -6.322 2.376 1.00 97.94 109 LEU A CA 1
ATOM 880 C C . LEU A 1 109 ? 2.947 -6.298 2.391 1.00 97.94 109 LEU A C 1
ATOM 882 O O . LEU A 1 109 ? 3.577 -7.134 1.746 1.00 97.94 109 LEU A O 1
ATOM 886 N N . THR A 1 110 ? 3.535 -5.423 3.209 1.00 97.19 110 THR A N 1
ATOM 887 C CA . THR A 1 110 ? 4.992 -5.333 3.386 1.00 97.19 110 THR A CA 1
ATOM 888 C C . THR A 1 110 ? 5.564 -6.653 3.900 1.00 97.19 110 THR A C 1
ATOM 890 O O . THR A 1 110 ? 6.523 -7.181 3.340 1.00 97.19 110 THR A O 1
ATOM 893 N N . ALA A 1 111 ? 4.940 -7.243 4.926 1.00 96.12 111 ALA A N 1
ATOM 894 C CA . ALA A 1 111 ? 5.363 -8.529 5.470 1.00 96.12 111 ALA A CA 1
ATOM 895 C C . ALA A 1 111 ? 5.295 -9.652 4.424 1.00 96.12 111 ALA A C 1
ATOM 897 O O . ALA A 1 111 ? 6.204 -10.478 4.364 1.00 96.12 111 ALA A O 1
ATOM 898 N N . ARG A 1 112 ? 4.254 -9.673 3.579 1.00 95.94 112 ARG A N 1
ATOM 899 C CA . ARG A 1 112 ? 4.125 -10.649 2.490 1.00 95.94 112 ARG A CA 1
ATOM 900 C C . ARG A 1 112 ? 5.224 -10.481 1.444 1.00 95.94 112 ARG A C 1
ATOM 902 O O . ARG A 1 112 ? 5.847 -11.470 1.085 1.00 95.94 112 ARG A O 1
ATOM 909 N N . ILE A 1 113 ? 5.484 -9.255 0.990 1.00 95.69 113 ILE A N 1
ATOM 910 C CA . ILE A 1 113 ? 6.524 -8.955 -0.010 1.00 95.69 113 ILE A CA 1
ATOM 911 C C . ILE A 1 113 ? 7.899 -9.444 0.464 1.00 95.69 113 ILE A C 1
ATOM 913 O O . ILE A 1 113 ? 8.623 -10.091 -0.294 1.00 95.69 113 ILE A O 1
ATOM 917 N N . VAL A 1 114 ? 8.228 -9.195 1.736 1.00 94.44 114 VAL A N 1
ATOM 918 C CA . VAL A 1 114 ? 9.484 -9.649 2.351 1.00 94.44 114 VAL A CA 1
ATOM 919 C C . VAL A 1 114 ? 9.509 -11.170 2.520 1.00 94.44 114 VAL A C 1
ATOM 921 O O . VAL A 1 114 ? 10.500 -11.810 2.176 1.00 94.44 114 VAL A O 1
ATOM 924 N N . HIS A 1 115 ? 8.426 -11.765 3.027 1.00 94.25 115 HIS A N 1
ATOM 925 C CA . HIS A 1 115 ? 8.324 -13.212 3.232 1.00 94.25 115 HIS A CA 1
ATOM 926 C C . HIS A 1 115 ? 8.483 -13.993 1.920 1.00 94.25 115 HIS A C 1
ATOM 928 O O . HIS A 1 115 ? 9.233 -14.967 1.863 1.00 94.25 115 HIS A O 1
ATOM 934 N N . ASP A 1 116 ? 7.823 -13.529 0.860 1.00 93.56 116 ASP A N 1
ATOM 935 C CA . ASP A 1 116 ? 7.835 -14.155 -0.463 1.00 93.56 116 ASP A CA 1
ATOM 936 C C . ASP A 1 116 ? 9.126 -13.834 -1.248 1.00 93.56 116 ASP A C 1
ATOM 938 O O . ASP A 1 116 ? 9.291 -14.297 -2.376 1.00 93.56 116 ASP A O 1
ATOM 942 N N . ARG A 1 117 ? 10.062 -13.079 -0.644 1.00 92.44 117 ARG A N 1
ATOM 943 C CA . ARG A 1 117 ? 11.354 -12.662 -1.223 1.00 92.44 117 ARG A CA 1
ATOM 944 C C . ARG A 1 117 ? 11.203 -11.968 -2.577 1.00 92.44 117 ARG A C 1
ATOM 946 O O . ARG A 1 117 ? 12.001 -12.180 -3.486 1.00 92.44 117 ARG A O 1
ATOM 953 N N . LEU A 1 118 ? 10.166 -11.141 -2.706 1.00 92.88 118 LEU A N 1
ATOM 954 C CA . LEU A 1 118 ? 9.911 -10.368 -3.927 1.00 92.88 118 LEU A CA 1
ATOM 955 C C . LEU A 1 118 ? 10.811 -9.133 -4.043 1.00 92.88 118 LEU A C 1
ATOM 957 O O . LEU A 1 118 ? 10.808 -8.473 -5.080 1.00 92.88 118 LEU A O 1
ATOM 961 N N . VAL A 1 119 ? 11.553 -8.831 -2.979 1.00 91.50 119 VAL A N 1
ATOM 962 C CA . VAL A 1 119 ? 12.531 -7.750 -2.887 1.00 91.50 119 VAL A CA 1
ATOM 963 C C . VAL A 1 119 ? 13.782 -8.237 -2.166 1.00 91.50 119 VAL A C 1
ATOM 965 O O . VAL A 1 119 ? 13.704 -9.140 -1.324 1.00 91.50 119 VAL A O 1
ATOM 968 N N . ASP A 1 120 ? 14.920 -7.610 -2.456 1.00 87.94 120 ASP A N 1
ATOM 969 C CA . ASP A 1 120 ? 16.129 -7.786 -1.657 1.00 87.94 120 ASP A CA 1
ATOM 970 C C . ASP A 1 120 ? 16.044 -6.924 -0.388 1.00 87.94 120 ASP A C 1
ATOM 972 O O . ASP A 1 120 ? 15.912 -5.699 -0.434 1.00 87.94 120 ASP A O 1
ATOM 976 N N . TYR A 1 121 ? 16.098 -7.578 0.773 1.00 82.00 121 TYR A N 1
ATOM 977 C CA . TYR A 1 121 ? 16.048 -6.899 2.065 1.00 82.00 121 TYR A CA 1
ATOM 978 C C . TYR A 1 121 ? 17.274 -6.007 2.304 1.00 82.00 121 TYR A C 1
ATOM 980 O O . TYR A 1 121 ? 17.153 -4.988 2.984 1.00 82.00 121 TYR A O 1
ATOM 988 N N . GLY A 1 122 ? 18.449 -6.383 1.788 1.00 84.12 122 GLY A N 1
ATOM 989 C CA . GLY A 1 122 ? 19.673 -5.596 1.937 1.00 84.12 122 GLY A CA 1
ATOM 990 C C . GLY A 1 122 ? 19.525 -4.223 1.290 1.00 84.12 122 GLY A C 1
ATOM 991 O O . GLY A 1 122 ? 19.757 -3.202 1.945 1.00 84.12 122 GLY A O 1
ATOM 992 N N . ASP A 1 123 ? 19.028 -4.217 0.055 1.00 87.88 123 ASP A N 1
ATOM 993 C CA . ASP A 1 123 ? 18.861 -3.010 -0.757 1.00 87.88 123 ASP A CA 1
ATOM 994 C C . ASP A 1 123 ? 17.705 -2.128 -0.260 1.00 87.88 123 ASP A C 1
ATOM 996 O O . ASP A 1 123 ? 17.796 -0.901 -0.289 1.00 87.88 123 ASP A O 1
ATOM 1000 N N . LEU A 1 124 ? 16.638 -2.735 0.275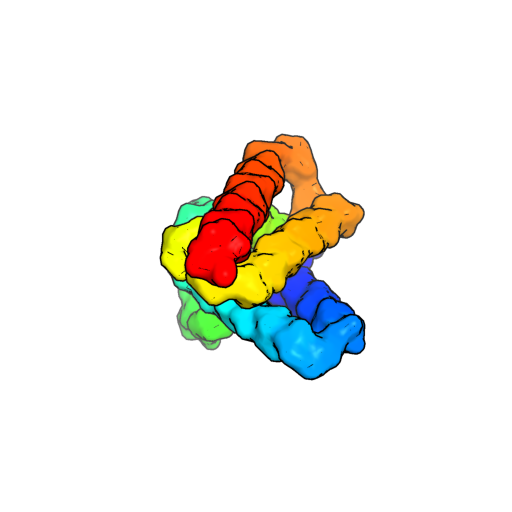 1.00 91.25 124 LEU A N 1
ATOM 1001 C CA . LEU A 1 124 ? 15.441 -2.022 0.742 1.00 91.25 124 LEU A CA 1
ATOM 1002 C C . LEU A 1 124 ? 15.337 -1.882 2.267 1.00 91.25 124 LEU A C 1
ATOM 1004 O O . LEU A 1 124 ? 14.270 -1.566 2.799 1.00 91.25 124 LEU A O 1
ATOM 1008 N N . SER A 1 125 ? 16.430 -2.076 3.001 1.00 91.00 125 SER A N 1
ATOM 1009 C CA . SER A 1 125 ? 16.423 -1.990 4.467 1.00 91.00 125 SER A CA 1
ATOM 1010 C C . SER A 1 125 ? 15.913 -0.635 4.988 1.00 91.00 125 SER A C 1
ATOM 1012 O O . SER A 1 125 ? 15.095 -0.598 5.909 1.00 91.00 125 SER A O 1
ATOM 1014 N N . CYS A 1 126 ? 16.328 0.475 4.369 1.00 93.38 126 CYS A N 1
ATOM 1015 C CA . CYS A 1 126 ? 15.875 1.826 4.714 1.00 93.38 126 CYS A CA 1
ATOM 1016 C C . CYS A 1 126 ? 14.359 2.035 4.519 1.00 93.38 126 CYS A C 1
ATOM 1018 O O . CYS A 1 126 ? 13.694 2.356 5.508 1.00 93.38 126 CYS A O 1
ATOM 1020 N N . PRO A 1 127 ? 13.773 1.835 3.318 1.00 93.75 127 PRO A N 1
ATOM 1021 C CA . PRO A 1 127 ? 12.333 2.026 3.130 1.00 93.75 127 PRO A CA 1
ATOM 1022 C C . PRO A 1 127 ? 11.494 1.045 3.964 1.00 93.75 127 PRO A C 1
ATOM 1024 O O . PRO A 1 127 ? 10.463 1.430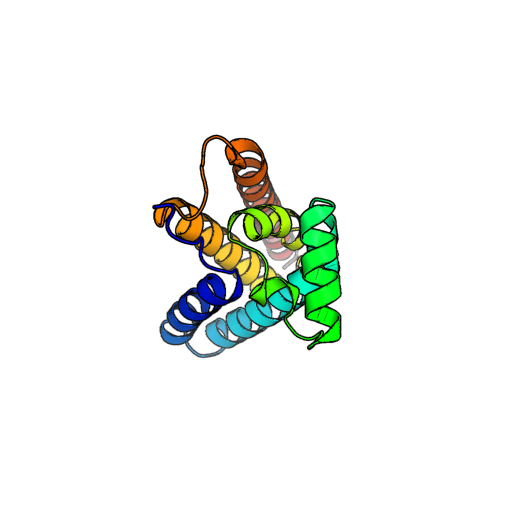 4.510 1.00 93.75 127 PRO A O 1
ATOM 1027 N N . LEU A 1 128 ? 11.952 -0.193 4.183 1.00 95.69 128 LEU A N 1
ATOM 1028 C CA . LEU A 1 128 ? 11.265 -1.139 5.075 1.00 95.69 128 LEU A CA 1
ATOM 1029 C C . LEU A 1 128 ? 11.206 -0.643 6.530 1.00 95.69 128 LEU A C 1
ATOM 1031 O O . LEU A 1 128 ? 10.175 -0.775 7.200 1.00 95.69 128 LEU A O 1
ATOM 1035 N N . LEU A 1 129 ? 12.297 -0.054 7.031 1.00 95.69 129 LEU A N 1
ATOM 1036 C CA . LEU A 1 129 ? 12.316 0.578 8.351 1.00 95.69 129 LEU A CA 1
ATOM 1037 C C . LEU A 1 129 ? 11.397 1.803 8.402 1.00 95.69 129 LEU A C 1
ATOM 1039 O O . LEU A 1 129 ? 10.682 1.979 9.390 1.00 95.69 129 LEU A O 1
ATOM 1043 N N . GLU A 1 130 ? 11.372 2.616 7.348 1.00 96.38 130 GLU A N 1
ATOM 1044 C CA . GLU A 1 130 ? 10.492 3.783 7.247 1.00 96.38 130 GLU A CA 1
ATOM 1045 C C . GLU A 1 130 ? 9.008 3.399 7.317 1.00 96.38 130 GLU A C 1
ATOM 1047 O O . GLU A 1 130 ? 8.253 4.005 8.085 1.00 96.38 130 GLU A O 1
ATOM 1052 N N . ILE A 1 131 ? 8.592 2.350 6.597 1.00 97.12 131 ILE A N 1
ATOM 1053 C CA . ILE A 1 131 ? 7.228 1.803 6.669 1.00 97.12 131 ILE A CA 1
ATOM 1054 C C . ILE A 1 131 ? 6.887 1.433 8.113 1.00 97.12 131 ILE A C 1
ATOM 1056 O O . ILE A 1 131 ? 5.862 1.862 8.650 1.00 97.12 131 ILE A O 1
ATOM 1060 N N . ARG A 1 132 ? 7.765 0.666 8.771 1.00 96.38 132 ARG A N 1
ATOM 1061 C CA . ARG A 1 132 ? 7.548 0.218 10.151 1.00 96.38 132 ARG A CA 1
ATOM 1062 C C . ARG A 1 132 ? 7.399 1.396 11.111 1.00 96.38 132 ARG A C 1
ATOM 1064 O O . ARG A 1 132 ? 6.462 1.423 11.908 1.00 96.38 132 ARG A O 1
ATOM 1071 N N . VAL A 1 133 ? 8.295 2.377 11.024 1.00 96.44 133 VAL A N 1
ATOM 1072 C CA . VAL A 1 133 ? 8.249 3.586 11.859 1.00 96.44 133 VAL A CA 1
ATOM 1073 C C . VAL A 1 133 ? 6.962 4.375 11.607 1.00 96.44 133 VAL A C 1
ATOM 1075 O O . VAL A 1 133 ? 6.337 4.837 12.565 1.00 96.44 133 VAL A O 1
ATOM 1078 N N . SER A 1 134 ? 6.536 4.497 10.349 1.00 96.00 134 SER A N 1
ATOM 1079 C CA . SER A 1 134 ? 5.313 5.215 9.971 1.00 96.00 134 SER A CA 1
ATOM 1080 C C . SER A 1 134 ? 4.063 4.546 10.547 1.00 96.00 134 SER A C 1
ATOM 1082 O O . SER A 1 134 ? 3.231 5.218 11.161 1.00 96.00 134 SER A O 1
ATOM 1084 N N . ILE A 1 135 ? 3.973 3.214 10.455 1.00 97.25 135 ILE A N 1
ATOM 1085 C CA . ILE A 1 135 ? 2.888 2.424 11.056 1.00 97.25 135 ILE A CA 1
ATOM 1086 C C . ILE A 1 135 ? 2.872 2.591 12.578 1.00 97.25 135 ILE A C 1
ATOM 1088 O O . ILE A 1 135 ? 1.823 2.882 13.160 1.00 97.25 135 ILE A O 1
ATOM 1092 N N . ASP A 1 136 ? 4.025 2.444 13.235 1.00 96.00 136 ASP A N 1
ATOM 1093 C CA . ASP A 1 136 ? 4.133 2.566 14.690 1.00 96.00 136 ASP A CA 1
ATOM 1094 C C . ASP A 1 136 ? 3.729 3.963 15.172 1.00 96.00 136 ASP A C 1
ATOM 1096 O O . ASP A 1 136 ? 3.004 4.099 16.164 1.00 96.00 136 ASP A O 1
ATOM 1100 N N . ARG A 1 137 ? 4.159 5.011 14.464 1.00 94.12 137 ARG A N 1
ATOM 1101 C CA . ARG A 1 137 ? 3.789 6.397 14.767 1.00 94.12 137 ARG A CA 1
ATOM 1102 C C . ARG A 1 137 ? 2.284 6.613 14.617 1.00 94.12 137 ARG A C 1
ATOM 1104 O O . ARG A 1 137 ? 1.659 7.108 15.555 1.00 94.12 137 ARG A O 1
ATOM 1111 N N . ALA A 1 138 ? 1.698 6.199 13.496 1.00 94.06 138 ALA A N 1
ATOM 1112 C CA . ALA A 1 138 ? 0.267 6.355 13.244 1.00 94.06 138 ALA A CA 1
ATOM 1113 C C . ALA A 1 138 ? -0.587 5.588 14.272 1.00 94.06 138 ALA A C 1
ATOM 1115 O O . ALA A 1 138 ? -1.573 6.114 14.789 1.00 94.06 138 ALA A O 1
ATOM 1116 N N . ARG A 1 139 ? -0.170 4.375 14.665 1.00 94.94 139 ARG A N 1
ATOM 1117 C CA . ARG A 1 139 ? -0.828 3.595 15.731 1.00 94.94 139 ARG A CA 1
ATOM 1118 C C . ARG A 1 139 ? -0.782 4.295 17.087 1.00 94.94 139 ARG A C 1
ATOM 1120 O O . ARG A 1 139 ? -1.766 4.250 17.830 1.00 94.94 139 ARG A O 1
ATOM 1127 N N . ARG A 1 140 ? 0.352 4.908 17.443 1.00 93.81 140 ARG A N 1
ATOM 1128 C CA . ARG A 1 140 ? 0.486 5.659 18.703 1.00 93.81 140 ARG A CA 1
ATOM 1129 C C . ARG A 1 140 ? -0.459 6.853 18.732 1.00 93.81 140 ARG A C 1
ATOM 1131 O O . ARG A 1 140 ? -1.135 7.027 19.743 1.00 93.81 140 ARG A O 1
ATOM 1138 N N . GLU A 1 141 ? -0.552 7.599 17.634 1.00 92.19 141 GLU A N 1
ATOM 1139 C CA . GLU A 1 141 ? -1.453 8.752 17.531 1.00 92.19 141 GLU A CA 1
ATOM 1140 C C . GLU A 1 141 ? -2.924 8.327 17.651 1.00 92.19 141 GLU A C 1
ATOM 1142 O O . GLU A 1 141 ? -3.635 8.785 18.542 1.00 92.19 141 GLU A O 1
ATOM 1147 N N . LEU A 1 142 ? -3.342 7.309 16.892 1.00 92.06 142 LEU A N 1
ATOM 1148 C CA . LEU A 1 142 ? -4.686 6.722 16.981 1.00 92.06 142 LEU A CA 1
ATOM 1149 C C . LEU A 1 142 ? -5.074 6.283 18.401 1.00 92.06 142 LEU A C 1
ATOM 1151 O O . LEU A 1 142 ? -6.226 6.407 18.833 1.00 92.06 142 LEU A O 1
ATOM 1155 N N . ASN A 1 143 ? -4.125 5.700 19.131 1.00 91.44 143 ASN A N 1
ATOM 1156 C CA . ASN A 1 143 ? -4.352 5.257 20.502 1.00 91.44 143 ASN A CA 1
ATOM 1157 C C . ASN A 1 143 ? -4.402 6.427 21.485 1.00 91.44 143 ASN A C 1
ATOM 1159 O O . ASN A 1 143 ? -5.164 6.365 22.454 1.00 91.44 143 ASN A O 1
ATOM 1163 N N . ARG A 1 144 ? -3.614 7.478 21.248 1.00 92.06 144 ARG A N 1
ATOM 1164 C CA . ARG A 1 144 ? -3.647 8.711 22.030 1.00 92.06 144 ARG A CA 1
ATOM 1165 C C . ARG A 1 144 ? -5.003 9.397 21.891 1.00 92.06 144 ARG A C 1
ATOM 1167 O O . ARG A 1 144 ? -5.671 9.587 22.905 1.00 92.06 144 ARG A O 1
ATOM 1174 N N . GLU A 1 145 ? -5.461 9.637 20.666 1.00 90.06 145 GLU A N 1
ATOM 1175 C CA . GLU A 1 145 ? -6.760 10.266 20.404 1.00 90.06 145 GLU A CA 1
ATOM 1176 C C . GLU A 1 145 ? -7.928 9.472 20.997 1.00 90.06 145 GLU A C 1
ATOM 1178 O O . GLU A 1 145 ? -8.887 10.041 21.519 1.00 90.06 145 GLU A O 1
ATOM 1183 N N . ARG A 1 146 ? -7.868 8.134 20.932 1.00 89.12 146 ARG A N 1
ATOM 1184 C CA . ARG A 1 146 ? -8.885 7.275 21.552 1.00 89.12 146 ARG A CA 1
ATOM 1185 C C . ARG A 1 146 ? -8.945 7.497 23.063 1.00 89.12 146 ARG A C 1
ATOM 1187 O O . ARG A 1 146 ? -10.036 7.600 23.613 1.00 89.12 146 ARG A O 1
ATOM 1194 N N . ARG A 1 147 ? -7.789 7.556 23.734 1.00 89.81 147 ARG A N 1
ATOM 1195 C CA . ARG A 1 147 ? -7.713 7.787 25.187 1.00 89.81 147 ARG A CA 1
ATOM 1196 C C . ARG A 1 147 ? -8.222 9.172 25.561 1.00 89.81 147 ARG A C 1
ATOM 1198 O O . ARG A 1 147 ? -8.910 9.295 26.566 1.00 89.81 147 ARG A O 1
ATOM 1205 N N . GLU A 1 148 ? -7.887 10.190 24.775 1.00 91.06 148 GLU A N 1
ATOM 1206 C CA . GLU A 1 148 ? -8.364 11.559 24.985 1.00 91.06 148 GLU A CA 1
ATOM 1207 C C . GLU A 1 148 ? -9.890 11.633 24.830 1.00 91.06 148 GLU A C 1
ATOM 1209 O O . GLU A 1 148 ? -10.562 12.146 25.722 1.00 91.06 148 GLU A O 1
ATOM 1214 N N . ARG A 1 149 ? -10.461 10.998 23.797 1.00 87.25 149 ARG A N 1
ATOM 1215 C CA . ARG A 1 149 ? -11.921 10.889 23.623 1.00 87.25 149 ARG A CA 1
ATOM 1216 C C . ARG A 1 149 ? -12.612 10.173 24.784 1.00 87.25 149 ARG A C 1
ATOM 1218 O O . ARG A 1 149 ? -13.641 10.644 25.247 1.00 87.25 149 ARG A O 1
ATOM 1225 N N . SER A 1 150 ? -12.041 9.077 25.287 1.00 85.62 150 SER A N 1
ATOM 1226 C CA . SER A 1 150 ? -12.603 8.344 26.433 1.00 85.62 150 SER A CA 1
ATOM 1227 C C . SER A 1 150 ? -12.505 9.084 27.771 1.00 85.62 150 SER A C 1
ATOM 1229 O O . SER A 1 150 ? -13.141 8.657 28.722 1.00 85.62 150 SER A O 1
ATOM 1231 N N . ARG A 1 151 ? -11.695 10.145 27.880 1.00 84.06 151 ARG A N 1
ATOM 1232 C CA . ARG A 1 151 ? -11.595 10.978 29.094 1.00 84.06 151 ARG A CA 1
ATOM 1233 C C . ARG A 1 151 ? -12.574 12.153 29.103 1.00 84.06 151 ARG A C 1
ATOM 1235 O O . ARG A 1 151 ? -12.752 12.768 30.146 1.00 84.06 151 ARG A O 1
ATOM 1242 N N . LEU A 1 152 ? -13.129 12.496 27.943 1.00 76.50 152 LEU A N 1
ATOM 1243 C CA . LEU A 1 152 ? -14.071 13.602 27.756 1.00 76.50 152 LEU A CA 1
ATOM 1244 C C . LEU A 1 152 ? -15.542 13.141 27.781 1.00 76.50 152 LEU A C 1
ATOM 1246 O O . LEU A 1 152 ? -16.431 13.981 27.666 1.00 76.50 152 LEU A O 1
ATOM 1250 N N . GLN A 1 153 ? -15.780 11.831 27.894 1.00 61.41 153 GLN A N 1
ATOM 1251 C CA . GLN A 1 153 ? -17.090 11.188 28.061 1.00 61.41 153 GLN A CA 1
ATOM 1252 C C . GLN A 1 153 ? -17.256 10.731 29.506 1.00 61.41 153 GLN A C 1
ATOM 1254 O O . GLN A 1 153 ? -18.395 10.830 30.008 1.00 61.41 153 GLN A O 1
#

Sequence (153 aa):
MTTPQPTIDRILRPFFDARLGASSGIKRQRFELVEALLRECLEAEGERVLVDRDRIVLATEREFGADGAFARTMHADDLIYVIPIFLQQPWLQAEPLLQRAQLEIAEWLTARIVHDRLVDYGDLSCPLLEIRVSIDRARRELNRERRERSRLQ

pLDDT: mean 93.62, std 8.19, range [36.0, 98.5]

Radius of gyration: 16.45 Å; chains: 1; bounding box: 39×31×54 Å